Protein AF-A0AAU0F5T4-F1 (afdb_monomer_lite)

Organism: NCBI:txid1735111

Structure (mmCIF, N/CA/C/O backbone):
data_AF-A0AAU0F5T4-F1
#
_entry.id   AF-A0AAU0F5T4-F1
#
loop_
_atom_site.group_PDB
_atom_site.id
_atom_site.type_symbol
_atom_site.label_atom_id
_atom_site.label_alt_id
_atom_site.label_comp_id
_atom_site.label_asym_id
_atom_site.label_entity_id
_atom_site.label_seq_id
_atom_site.pdbx_PDB_ins_code
_atom_site.Cartn_x
_atom_site.Cartn_y
_atom_site.Cartn_z
_atom_site.occupancy
_atom_site.B_iso_or_equiv
_atom_site.auth_seq_id
_atom_site.auth_comp_id
_atom_site.auth_asym_id
_atom_site.auth_atom_id
_atom_site.pdbx_PDB_model_num
ATOM 1 N N . MET A 1 1 ? 2.966 -18.333 -13.038 1.00 74.81 1 MET A N 1
ATOM 2 C CA . MET A 1 1 ? 3.370 -17.362 -11.982 1.00 74.81 1 MET A CA 1
ATOM 3 C C . MET A 1 1 ? 2.280 -16.310 -11.987 1.00 74.81 1 MET A C 1
ATOM 5 O O . MET A 1 1 ? 2.093 -15.729 -13.042 1.00 74.81 1 MET A O 1
ATOM 9 N N . ARG A 1 2 ? 1.540 -16.095 -10.884 1.00 85.31 2 ARG A N 1
ATOM 10 C CA . ARG A 1 2 ? 0.219 -15.421 -10.917 1.00 85.31 2 ARG A CA 1
ATOM 11 C C . ARG A 1 2 ? 0.153 -14.156 -11.784 1.00 85.31 2 ARG A C 1
ATOM 13 O O . ARG A 1 2 ? -0.784 -14.049 -12.553 1.00 85.31 2 ARG A O 1
ATOM 20 N N . ALA A 1 3 ? 1.141 -13.263 -11.694 1.00 85.81 3 ALA A N 1
ATOM 21 C CA . ALA A 1 3 ? 1.188 -12.025 -12.480 1.00 85.81 3 ALA A CA 1
ATOM 22 C C . ALA A 1 3 ? 1.356 -12.242 -14.001 1.00 85.81 3 ALA A C 1
ATOM 24 O O . ALA A 1 3 ? 0.817 -11.478 -14.791 1.00 85.81 3 ALA A O 1
ATOM 25 N N . LYS A 1 4 ? 2.065 -13.299 -14.426 1.00 86.94 4 LYS A N 1
ATOM 26 C CA . LYS A 1 4 ? 2.125 -13.712 -15.840 1.00 86.94 4 LYS A CA 1
ATOM 27 C C . LYS A 1 4 ? 0.808 -14.345 -16.279 1.00 86.94 4 LYS A C 1
ATOM 29 O O . LYS A 1 4 ? 0.295 -14.030 -17.346 1.00 86.94 4 LYS A O 1
ATOM 34 N N . ASP A 1 5 ? 0.249 -15.202 -15.424 1.00 88.62 5 ASP A N 1
ATOM 35 C CA . ASP A 1 5 ? -0.971 -15.960 -15.717 1.00 88.62 5 ASP A CA 1
ATOM 36 C C . ASP A 1 5 ? -2.207 -15.041 -15.827 1.00 88.62 5 ASP A C 1
ATOM 38 O O . ASP A 1 5 ? -3.123 -15.339 -16.590 1.00 88.62 5 ASP A O 1
ATOM 42 N N . SER A 1 6 ? -2.236 -13.921 -15.089 1.00 89.62 6 SER A N 1
ATOM 43 C CA . SER A 1 6 ? -3.313 -12.919 -15.131 1.00 89.62 6 SER A CA 1
ATOM 44 C C . SER A 1 6 ? -3.186 -11.893 -16.256 1.00 89.62 6 SER A C 1
ATOM 46 O O . SER A 1 6 ? -4.136 -11.152 -16.493 1.00 89.62 6 SER A O 1
ATOM 48 N N . GLY A 1 7 ? -2.049 -11.829 -16.951 1.00 87.94 7 GLY A N 1
ATOM 49 C CA . GLY A 1 7 ? -1.800 -10.782 -17.940 1.00 87.94 7 GLY A CA 1
ATOM 50 C C . GLY A 1 7 ? -1.071 -9.550 -17.388 1.00 87.94 7 GLY A C 1
ATOM 51 O O . GLY A 1 7 ? -0.510 -8.789 -18.173 1.00 87.94 7 GLY A O 1
ATOM 52 N N . ASP A 1 8 ? -1.005 -9.385 -16.065 1.00 85.31 8 ASP A N 1
ATOM 53 C CA . ASP A 1 8 ? -0.534 -8.156 -15.406 1.00 85.31 8 ASP A CA 1
ATOM 54 C C . ASP A 1 8 ? 0.973 -7.891 -15.579 1.00 85.31 8 ASP A C 1
ATOM 56 O O . ASP A 1 8 ? 1.423 -6.753 -15.461 1.00 85.31 8 ASP A O 1
ATOM 60 N N . TRP A 1 9 ? 1.771 -8.925 -15.865 1.00 88.31 9 TRP A N 1
ATOM 61 C CA . TRP A 1 9 ? 3.201 -8.795 -16.145 1.00 88.31 9 TRP A CA 1
ATOM 62 C C . TRP A 1 9 ? 3.645 -9.768 -17.236 1.00 88.31 9 TRP A C 1
ATOM 64 O O . TRP A 1 9 ? 3.559 -10.979 -17.058 1.00 88.31 9 TRP A O 1
ATOM 74 N N . GLN A 1 10 ? 4.155 -9.251 -18.354 1.00 88.38 10 GLN A N 1
ATOM 75 C CA . GLN A 1 10 ? 4.523 -10.068 -19.521 1.00 88.38 10 GLN A CA 1
ATOM 76 C C . GLN A 1 10 ? 6.034 -10.259 -19.699 1.00 88.38 10 GLN A C 1
ATOM 78 O O . GLN A 1 10 ? 6.457 -11.002 -20.581 1.00 88.38 10 GLN A O 1
ATO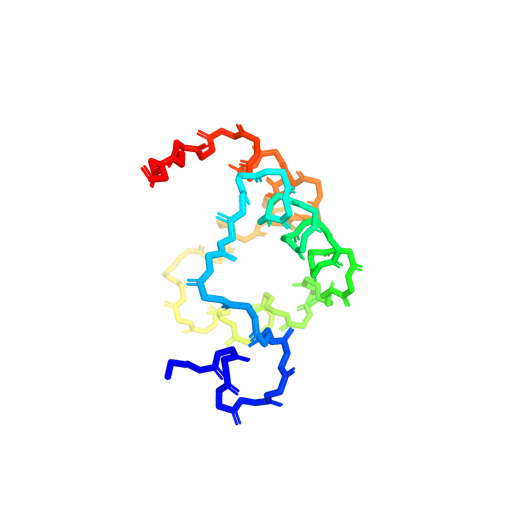M 83 N N . TYR A 1 11 ? 6.858 -9.612 -18.874 1.00 87.38 11 TYR A N 1
ATOM 84 C CA . TYR A 1 11 ? 8.312 -9.669 -19.005 1.00 87.38 11 TYR A CA 1
ATOM 85 C C . TYR A 1 11 ? 8.919 -10.806 -18.177 1.00 87.38 11 TYR A C 1
ATOM 87 O O . TYR A 1 11 ? 8.369 -11.241 -17.159 1.00 87.38 11 TYR A O 1
ATOM 95 N N . ASP A 1 12 ? 10.081 -11.298 -18.605 1.00 88.00 12 ASP A N 1
ATOM 96 C CA . ASP A 1 12 ? 10.780 -12.382 -17.909 1.00 88.00 12 ASP A CA 1
ATOM 97 C C . ASP A 1 12 ? 11.511 -11.936 -16.648 1.00 88.00 12 ASP A C 1
ATOM 99 O O . ASP A 1 12 ? 11.640 -12.720 -15.708 1.00 88.00 12 ASP A O 1
ATOM 103 N N . THR A 1 13 ? 11.915 -10.673 -16.609 1.00 89.69 13 THR A N 1
ATOM 104 C CA . THR A 1 13 ? 12.573 -10.033 -15.473 1.00 89.69 13 THR A CA 1
ATOM 105 C C . THR A 1 13 ? 11.792 -8.803 -15.050 1.00 89.69 13 THR A C 1
ATOM 107 O O . THR A 1 13 ? 11.066 -8.228 -15.856 1.00 89.69 13 THR A O 1
ATOM 110 N N . ILE A 1 14 ? 11.972 -8.389 -13.802 1.00 89.75 14 ILE A N 1
ATOM 111 C CA . ILE A 1 14 ? 11.480 -7.123 -13.268 1.00 89.75 14 ILE A CA 1
ATOM 112 C C . ILE A 1 14 ? 12.634 -6.436 -12.551 1.00 89.75 14 ILE A C 1
ATOM 114 O O . ILE A 1 14 ? 13.374 -7.073 -11.800 1.00 89.75 14 ILE A O 1
ATOM 118 N N . THR A 1 15 ? 12.818 -5.149 -12.808 1.00 93.25 15 THR A N 1
ATOM 119 C CA . THR A 1 15 ? 13.800 -4.346 -12.084 1.00 93.25 15 THR A CA 1
ATOM 120 C C . THR A 1 15 ? 13.254 -3.934 -10.722 1.00 93.25 15 THR A C 1
ATOM 122 O O . THR A 1 15 ? 12.045 -3.871 -10.492 1.00 93.25 15 THR A O 1
ATOM 125 N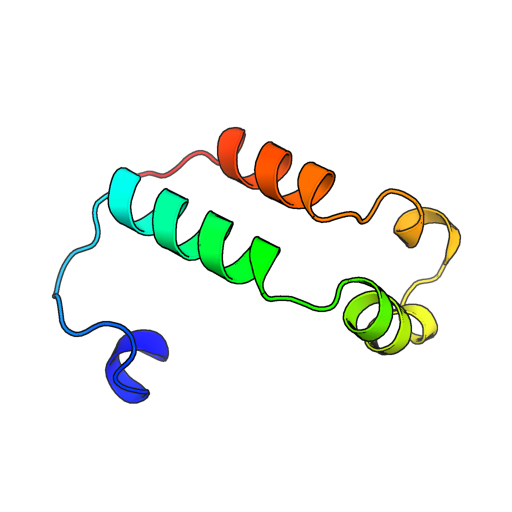 N . GLU A 1 16 ? 14.149 -3.588 -9.800 1.00 94.00 16 GLU A N 1
ATOM 126 C CA . GLU A 1 16 ? 13.747 -3.050 -8.501 1.00 94.00 16 GLU A CA 1
ATOM 127 C C . GLU A 1 16 ? 12.866 -1.795 -8.642 1.00 94.00 16 GLU A C 1
ATOM 129 O O . GLU A 1 16 ? 11.890 -1.639 -7.909 1.00 94.00 16 GLU A O 1
ATOM 134 N N . GLY A 1 17 ? 13.186 -0.915 -9.598 1.00 93.62 17 GLY A N 1
ATOM 135 C CA . GLY A 1 17 ? 12.422 0.305 -9.863 1.00 93.62 17 GLY A CA 1
ATOM 136 C C . GLY A 1 17 ? 10.984 0.009 -10.283 1.00 93.62 17 GLY A C 1
ATOM 137 O O . GLY A 1 17 ? 10.055 0.519 -9.660 1.00 93.62 17 GLY A O 1
ATOM 138 N N . GLU A 1 18 ? 10.803 -0.878 -11.264 1.00 92.88 18 GLU A N 1
ATOM 139 C CA . GLU A 1 18 ? 9.477 -1.303 -11.736 1.00 92.88 18 GLU A CA 1
ATOM 140 C C . GLU A 1 18 ? 8.674 -1.974 -10.619 1.00 92.88 18 GLU A C 1
ATOM 142 O O . GLU A 1 18 ? 7.495 -1.680 -10.430 1.00 92.88 18 GLU A O 1
ATOM 147 N N . PHE A 1 19 ? 9.314 -2.829 -9.815 1.00 92.50 19 PHE A N 1
ATOM 148 C CA . PHE A 1 19 ? 8.656 -3.448 -8.667 1.00 92.50 19 PHE A CA 1
ATOM 149 C C . PHE A 1 19 ? 8.162 -2.401 -7.661 1.00 92.50 19 PHE A C 1
ATOM 151 O O . PHE A 1 19 ? 7.020 -2.465 -7.200 1.00 92.50 19 PHE A O 1
ATOM 158 N N . ARG A 1 20 ? 9.009 -1.423 -7.316 1.00 95.12 20 ARG A N 1
ATOM 159 C CA . ARG A 1 20 ? 8.648 -0.354 -6.374 1.00 95.12 20 ARG A CA 1
ATOM 160 C C . ARG A 1 20 ? 7.512 0.511 -6.914 1.00 95.12 20 ARG A C 1
ATOM 162 O O . ARG A 1 20 ? 6.620 0.868 -6.148 1.00 95.12 20 ARG A O 1
ATOM 169 N N . GLU A 1 21 ? 7.521 0.817 -8.207 1.00 94.50 21 GLU A N 1
ATOM 170 C CA . GLU A 1 21 ? 6.456 1.577 -8.863 1.00 94.50 21 GLU A CA 1
ATOM 171 C C . GLU A 1 21 ? 5.118 0.829 -8.828 1.00 94.50 21 GLU A C 1
ATOM 173 O O . GLU A 1 21 ? 4.125 1.381 -8.351 1.00 94.50 21 GLU A O 1
ATOM 178 N N . LEU A 1 22 ? 5.104 -0.451 -9.218 1.00 93.50 22 LEU A N 1
ATOM 179 C CA . LEU A 1 22 ? 3.902 -1.292 -9.169 1.00 93.50 22 LEU A CA 1
ATOM 180 C C . LEU A 1 22 ? 3.339 -1.409 -7.749 1.00 93.50 22 LEU A C 1
ATOM 182 O O . LEU A 1 22 ? 2.127 -1.317 -7.548 1.00 93.50 22 LEU A O 1
ATOM 186 N N . MET A 1 23 ? 4.209 -1.583 -6.752 1.00 95.38 23 MET A N 1
ATOM 187 C CA . MET A 1 23 ? 3.799 -1.645 -5.349 1.00 95.38 23 MET A CA 1
ATOM 188 C C . MET A 1 23 ? 3.183 -0.327 -4.878 1.00 95.38 23 MET A C 1
ATOM 190 O O . MET A 1 23 ? 2.114 -0.345 -4.269 1.00 95.38 23 MET A O 1
ATOM 194 N N . ASN A 1 24 ? 3.817 0.809 -5.182 1.00 96.38 24 ASN A N 1
ATOM 195 C CA . ASN A 1 24 ? 3.289 2.124 -4.816 1.00 96.38 24 ASN A CA 1
ATOM 196 C C . ASN A 1 24 ? 1.928 2.379 -5.473 1.00 96.38 24 ASN A C 1
ATOM 198 O O . ASN A 1 24 ? 0.987 2.769 -4.784 1.00 96.38 24 ASN A O 1
ATOM 202 N N . HIS A 1 25 ? 1.798 2.087 -6.771 1.00 95.94 25 HIS A N 1
ATOM 203 C CA . HIS A 1 25 ? 0.532 2.207 -7.490 1.00 95.94 25 HIS A CA 1
ATOM 204 C C . HIS A 1 25 ? -0.556 1.347 -6.842 1.00 95.94 25 HIS A C 1
ATOM 206 O O . HIS A 1 25 ? -1.642 1.830 -6.526 1.00 95.94 25 HIS A O 1
ATOM 212 N N . ARG A 1 26 ? -0.245 0.080 -6.545 1.00 94.88 26 ARG A N 1
ATOM 213 C CA . ARG A 1 26 ? -1.214 -0.828 -5.932 1.00 94.88 26 ARG A CA 1
ATOM 214 C C . ARG A 1 26 ? -1.656 -0.375 -4.540 1.00 94.88 26 ARG A C 1
ATOM 216 O O . ARG A 1 26 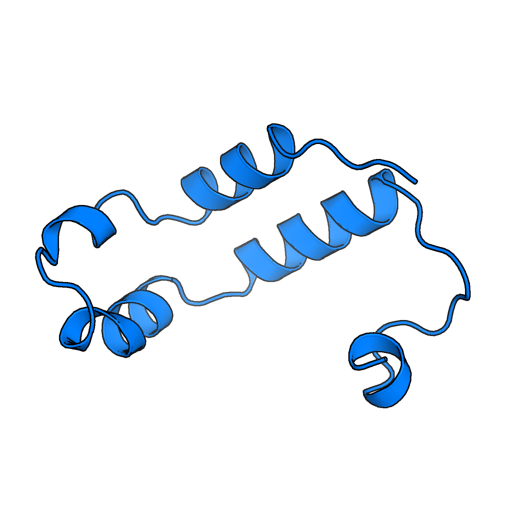? -2.829 -0.529 -4.200 1.00 94.88 26 ARG A O 1
ATOM 223 N N . ILE A 1 27 ? -0.739 0.160 -3.734 1.00 97.19 27 ILE A N 1
ATOM 224 C CA . ILE A 1 27 ? -1.055 0.703 -2.406 1.00 97.19 27 ILE A CA 1
ATOM 225 C C . ILE A 1 27 ? -1.942 1.948 -2.525 1.00 97.19 27 ILE A C 1
ATOM 227 O O . ILE A 1 27 ? -2.846 2.130 -1.711 1.00 97.19 27 ILE A O 1
ATOM 231 N N . GLU A 1 28 ? -1.741 2.780 -3.547 1.00 97.00 28 GLU A N 1
ATOM 232 C CA . GLU A 1 28 ? -2.609 3.933 -3.791 1.00 97.00 28 GLU A CA 1
ATOM 233 C C . GLU A 1 28 ? -4.023 3.552 -4.243 1.00 97.00 28 GLU A C 1
ATOM 235 O O . GLU A 1 28 ? -4.990 4.240 -3.917 1.00 97.00 28 GLU A O 1
ATOM 240 N N . GLU A 1 29 ? -4.192 2.436 -4.939 1.00 96.56 29 GLU A N 1
ATOM 241 C CA . GLU A 1 29 ? -5.520 1.982 -5.364 1.00 96.56 29 GLU A CA 1
ATOM 242 C C . GLU A 1 29 ? -6.299 1.240 -4.276 1.00 96.56 29 GLU A C 1
ATOM 244 O O . GLU A 1 29 ? -7.528 1.158 -4.335 1.00 96.56 29 GLU A O 1
ATOM 249 N N . VAL A 1 30 ? -5.606 0.645 -3.302 1.00 95.88 30 VAL A N 1
ATOM 250 C CA . VAL A 1 30 ? -6.263 -0.226 -2.330 1.00 95.88 30 VAL A CA 1
ATOM 251 C C . VAL A 1 30 ? -7.086 0.579 -1.321 1.00 95.88 30 VAL A C 1
ATOM 253 O O . VAL A 1 30 ? -6.654 1.592 -0.768 1.00 95.88 30 VAL A O 1
ATOM 256 N N . ASP A 1 31 ? -8.282 0.077 -1.030 1.00 97.38 31 ASP A N 1
ATOM 257 C CA . ASP A 1 31 ? -9.108 0.565 0.067 1.00 97.38 31 ASP A CA 1
ATOM 258 C C . ASP A 1 31 ? -8.633 -0.087 1.374 1.00 97.38 31 ASP A C 1
ATOM 260 O O . ASP A 1 31 ? -8.966 -1.235 1.687 1.00 97.38 31 ASP A O 1
ATOM 264 N N . ILE A 1 32 ? -7.794 0.643 2.113 1.00 96.81 32 ILE A N 1
ATOM 265 C CA . ILE A 1 32 ? -7.193 0.169 3.366 1.00 96.81 32 ILE A CA 1
ATOM 266 C C . ILE A 1 32 ? -8.263 -0.136 4.420 1.00 96.81 32 ILE A C 1
ATOM 268 O O . ILE A 1 32 ? -8.091 -1.073 5.196 1.00 96.81 32 ILE A O 1
ATOM 272 N N . GLU A 1 33 ? -9.384 0.586 4.435 1.00 96.12 33 GLU A N 1
ATOM 273 C CA . GLU A 1 33 ? -10.446 0.364 5.420 1.00 96.12 33 GLU A CA 1
ATOM 274 C C . GLU A 1 33 ? -11.201 -0.938 5.144 1.00 96.12 33 GLU A C 1
ATOM 276 O O . GLU A 1 33 ? -11.460 -1.712 6.069 1.00 96.12 33 GLU A O 1
ATOM 281 N N . LYS A 1 34 ? -11.460 -1.256 3.869 1.00 97.19 34 LYS A N 1
ATOM 282 C CA . LYS A 1 34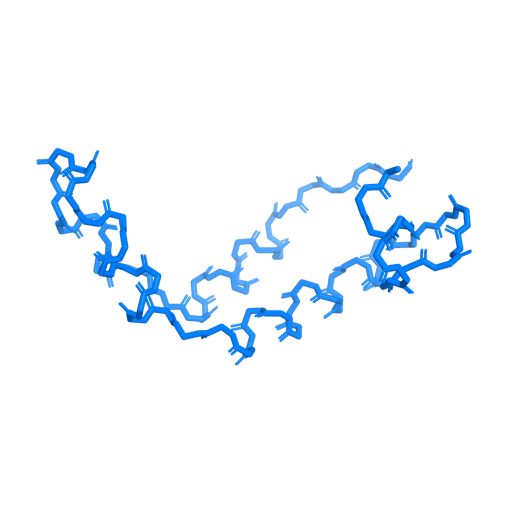 ? -11.978 -2.585 3.497 1.00 97.19 34 LYS A CA 1
ATOM 283 C C . LYS A 1 34 ? -10.997 -3.696 3.853 1.00 97.19 34 LYS A C 1
ATOM 285 O O . LYS A 1 34 ? -11.404 -4.702 4.429 1.00 97.19 34 LYS A O 1
ATOM 290 N N . ALA A 1 35 ? -9.706 -3.496 3.583 1.00 95.75 35 ALA A N 1
ATOM 291 C CA . ALA A 1 35 ? -8.681 -4.473 3.942 1.00 95.75 35 ALA A CA 1
ATOM 292 C C . ALA A 1 35 ? -8.636 -4.723 5.462 1.00 95.75 35 ALA A C 1
ATOM 294 O O . ALA A 1 35 ? -8.601 -5.879 5.885 1.00 95.75 35 ALA A O 1
ATOM 295 N N . LYS A 1 36 ? -8.709 -3.667 6.288 1.00 96.12 36 LYS A N 1
ATOM 296 C CA . LYS A 1 36 ? -8.830 -3.782 7.753 1.00 96.12 36 LYS A CA 1
ATOM 297 C C . LYS A 1 36 ? -10.072 -4.582 8.148 1.00 96.12 36 LYS A C 1
ATOM 299 O O . LYS A 1 36 ? -9.963 -5.508 8.950 1.00 96.12 36 LYS A O 1
ATOM 304 N N . ALA A 1 37 ? -11.231 -4.261 7.570 1.00 95.94 37 ALA A N 1
ATOM 305 C CA . ALA A 1 37 ? -12.494 -4.936 7.870 1.00 95.94 37 ALA A CA 1
ATOM 306 C C . ALA A 1 37 ? -12.464 -6.441 7.541 1.00 95.94 37 ALA A C 1
ATOM 308 O O . ALA A 1 37 ? -13.048 -7.247 8.269 1.00 95.94 37 ALA A O 1
ATOM 309 N N . ASP A 1 38 ? -11.744 -6.839 6.491 1.00 95.75 38 ASP A N 1
ATOM 310 C CA . ASP A 1 38 ? -11.621 -8.245 6.101 1.00 95.75 38 ASP A CA 1
ATOM 311 C C . ASP A 1 38 ? -10.758 -9.068 7.065 1.00 95.75 38 ASP A C 1
ATOM 313 O O . ASP A 1 38 ? -11.037 -10.259 7.279 1.00 95.75 38 ASP A O 1
ATOM 317 N N . VAL A 1 39 ? -9.730 -8.442 7.650 1.00 95.56 39 VAL A N 1
ATOM 318 C CA . VAL A 1 39 ? -8.728 -9.127 8.482 1.00 95.56 39 VAL A CA 1
ATOM 319 C C . VAL A 1 39 ? -8.972 -9.004 9.985 1.00 95.56 39 VAL A C 1
ATOM 321 O O . VAL A 1 39 ? -8.504 -9.862 10.730 1.00 95.56 39 VAL A O 1
ATOM 324 N N . ILE A 1 40 ? -9.727 -7.998 10.446 1.00 95.69 40 ILE A N 1
ATOM 325 C CA . ILE A 1 40 ? -9.904 -7.679 11.877 1.00 95.69 40 ILE A CA 1
ATOM 326 C C . ILE A 1 40 ? -10.356 -8.875 12.724 1.00 95.69 40 ILE A C 1
ATOM 328 O O . ILE A 1 40 ? -9.864 -9.070 13.831 1.00 95.69 40 ILE A O 1
ATOM 332 N N . ARG A 1 41 ? -11.226 -9.734 12.178 1.00 94.75 41 ARG A N 1
ATOM 333 C CA . ARG A 1 41 ? -11.735 -10.947 12.850 1.00 94.75 41 ARG A CA 1
ATOM 334 C C . ARG A 1 41 ? -10.673 -12.025 13.100 1.00 94.75 41 ARG A C 1
ATOM 336 O O . ARG A 1 41 ? -10.933 -12.957 13.852 1.00 94.75 41 ARG A O 1
ATOM 343 N N . PHE A 1 42 ? -9.510 -11.921 12.460 1.00 95.69 42 PHE A N 1
ATOM 344 C CA . PHE A 1 42 ? -8.411 -12.881 12.572 1.00 95.69 42 PHE A CA 1
ATOM 345 C C . PHE A 1 42 ? -7.243 -12.360 13.422 1.00 95.69 42 PHE A C 1
ATOM 347 O O . PHE A 1 42 ? -6.283 -13.097 13.645 1.00 95.69 42 PHE A O 1
ATOM 354 N N . ILE A 1 43 ? -7.301 -11.113 13.904 1.00 92.88 43 ILE A N 1
ATOM 355 C CA . ILE A 1 43 ? -6.231 -10.499 14.697 1.00 92.88 43 ILE A CA 1
ATOM 356 C C . ILE A 1 43 ? -6.620 -10.477 16.174 1.00 92.88 43 ILE A C 1
ATOM 358 O O . ILE A 1 43 ? -7.658 -9.944 16.551 1.00 92.88 43 ILE A O 1
ATOM 362 N N . ALA A 1 44 ? -5.748 -11.023 17.027 1.00 94.06 44 ALA A N 1
ATOM 363 C CA . ALA A 1 44 ? -5.983 -11.109 18.470 1.00 94.06 44 ALA A CA 1
ATOM 364 C C . ALA A 1 44 ? -6.117 -9.733 19.151 1.00 94.06 44 ALA A C 1
ATOM 366 O O . ALA A 1 44 ? -6.877 -9.589 20.104 1.00 94.06 44 ALA A O 1
ATOM 367 N N . ASN A 1 45 ? -5.382 -8.727 18.667 1.00 94.81 45 ASN A N 1
ATOM 368 C CA . ASN A 1 45 ? -5.484 -7.342 19.120 1.00 94.81 45 ASN A CA 1
ATOM 369 C C . ASN A 1 45 ? -5.764 -6.407 17.926 1.00 94.81 45 ASN A C 1
ATOM 371 O O . ASN A 1 45 ? -4.821 -6.036 17.220 1.00 94.81 45 ASN A O 1
ATOM 375 N N . PRO A 1 46 ? -7.031 -6.010 17.709 1.00 91.88 46 PRO A N 1
ATOM 376 C CA . PRO A 1 46 ? -7.434 -5.156 16.593 1.00 91.88 46 PRO A CA 1
ATOM 377 C C . PRO A 1 46 ? -6.696 -3.817 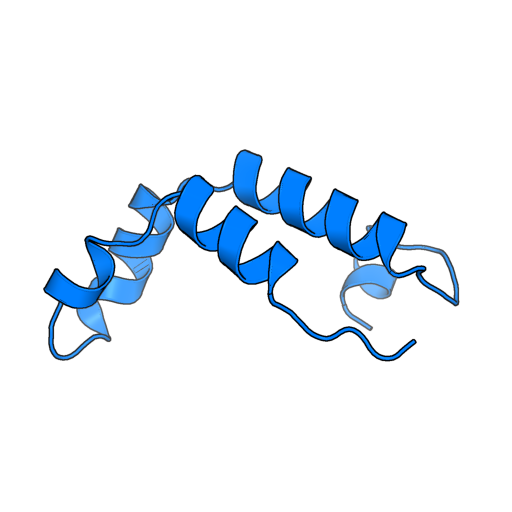16.500 1.00 91.88 46 PRO A C 1
ATOM 379 O O . PRO A 1 46 ? -6.469 -3.347 15.391 1.00 91.88 46 PRO A O 1
ATOM 382 N N . ASN A 1 47 ? -6.246 -3.243 17.622 1.00 93.88 47 ASN A N 1
ATOM 383 C CA . ASN A 1 47 ? -5.564 -1.939 17.645 1.00 93.88 47 ASN A CA 1
ATOM 384 C C . ASN A 1 47 ? -4.235 -1.952 16.864 1.00 93.88 47 ASN A C 1
ATOM 386 O O . ASN A 1 47 ? -3.698 -0.909 16.507 1.00 93.88 47 ASN A O 1
ATOM 390 N N . GLN A 1 48 ? -3.684 -3.134 16.561 1.00 92.75 48 GLN A N 1
ATOM 391 C CA . GLN A 1 48 ? -2.517 -3.253 15.680 1.00 92.75 48 GLN A CA 1
ATOM 392 C C . GLN A 1 48 ? -2.805 -2.780 14.247 1.00 92.75 48 GLN A C 1
ATOM 394 O O . GLN A 1 48 ? -1.873 -2.459 13.512 1.00 92.75 48 GLN A O 1
ATOM 399 N N . LEU A 1 49 ? -4.077 -2.727 13.846 1.00 95.31 49 LEU A N 1
ATOM 400 C CA . LEU A 1 49 ? -4.496 -2.227 12.541 1.00 95.31 49 LEU A CA 1
ATOM 401 C C . LEU A 1 49 ? -4.551 -0.698 12.481 1.00 95.31 49 LEU A C 1
ATOM 403 O O . LEU A 1 49 ? -4.593 -0.153 11.383 1.00 95.31 49 LEU A O 1
ATOM 407 N N . ASP A 1 50 ? -4.502 0.014 13.608 1.00 94.50 50 ASP A N 1
ATOM 408 C CA . ASP A 1 50 ? -4.648 1.478 13.628 1.00 94.50 50 ASP A CA 1
ATOM 409 C C . ASP A 1 50 ? -3.528 2.184 12.852 1.00 94.50 50 ASP A C 1
ATOM 411 O O . ASP A 1 50 ? -3.747 3.224 12.233 1.00 94.50 50 ASP A O 1
ATOM 415 N N . ILE A 1 51 ? -2.334 1.584 12.818 1.00 95.69 51 ILE A N 1
ATOM 416 C CA . ILE A 1 51 ? -1.188 2.113 12.066 1.00 95.69 51 ILE A CA 1
ATOM 417 C C . ILE A 1 51 ? -1.324 1.915 10.549 1.00 95.69 51 ILE A C 1
ATOM 419 O O . ILE A 1 51 ? -0.582 2.528 9.779 1.00 95.69 51 ILE A O 1
ATOM 423 N N . TRP A 1 52 ? -2.240 1.048 10.098 1.00 96.81 52 TRP A N 1
ATOM 424 C CA . TRP A 1 52 ? -2.391 0.746 8.680 1.00 96.81 52 TRP A CA 1
ATOM 425 C C . TRP A 1 52 ? -2.967 1.957 7.954 1.00 96.81 52 TRP A C 1
ATOM 427 O O . TRP A 1 52 ? -4.107 2.376 8.159 1.00 96.81 52 TRP A O 1
ATOM 437 N N . SER A 1 53 ? -2.152 2.489 7.059 1.00 96.94 53 SER A N 1
ATOM 438 C CA . SER A 1 53 ? -2.469 3.573 6.144 1.00 96.94 53 SER A CA 1
ATOM 439 C C . SER A 1 53 ? -1.692 3.344 4.853 1.00 96.94 53 SER A C 1
ATOM 441 O O . SER A 1 53 ? -0.704 2.605 4.843 1.00 96.94 53 SER A O 1
ATOM 443 N N . LYS A 1 54 ? -2.094 3.997 3.762 1.00 97.81 54 LYS A N 1
ATOM 444 C CA . LYS A 1 54 ? -1.320 3.954 2.514 1.00 97.81 54 LYS A CA 1
ATOM 445 C C . LYS A 1 54 ? 0.133 4.373 2.741 1.00 97.81 54 LYS A C 1
ATOM 447 O O . LYS A 1 54 ? 1.046 3.667 2.331 1.00 97.81 54 LYS A O 1
ATOM 452 N N . GLN A 1 55 ? 0.334 5.464 3.484 1.00 97.56 55 GLN A N 1
ATOM 453 C CA . GLN A 1 55 ? 1.660 5.984 3.810 1.00 97.56 55 GLN A CA 1
ATOM 454 C C . GLN A 1 55 ? 2.514 4.953 4.555 1.00 97.56 55 GLN A C 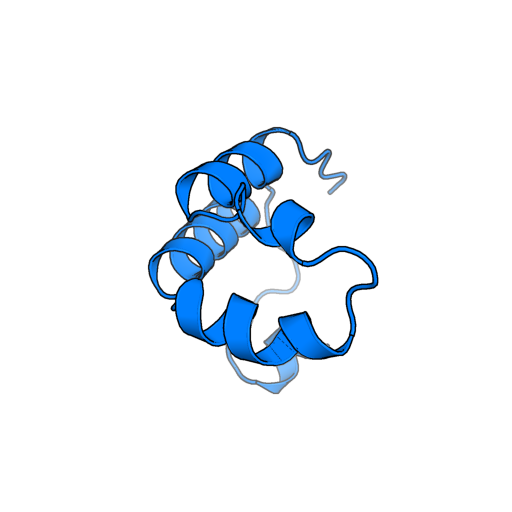1
ATOM 456 O O . GLN A 1 55 ? 3.661 4.729 4.181 1.00 97.56 55 GLN A O 1
ATOM 461 N N . TYR A 1 56 ? 1.939 4.273 5.551 1.00 97.31 56 TYR A N 1
ATOM 462 C CA . TYR A 1 56 ? 2.627 3.208 6.279 1.00 97.31 56 TYR A CA 1
ATOM 463 C C . TYR A 1 56 ? 3.143 2.114 5.332 1.00 97.31 56 TYR A C 1
ATOM 465 O O . TYR A 1 56 ? 4.314 1.743 5.394 1.00 97.31 56 TYR A O 1
ATOM 473 N N . PHE A 1 57 ? 2.305 1.636 4.408 1.00 97.50 57 PHE A N 1
ATOM 474 C CA . PHE A 1 57 ? 2.716 0.609 3.451 1.00 97.50 57 PHE A CA 1
ATOM 475 C C . PHE A 1 57 ? 3.720 1.121 2.409 1.00 97.50 57 PHE A C 1
ATOM 477 O O . PHE A 1 57 ? 4.643 0.387 2.061 1.00 97.50 57 PHE A O 1
ATOM 484 N N . ILE A 1 58 ? 3.605 2.372 1.954 1.00 97.44 58 ILE A N 1
ATOM 485 C CA . ILE A 1 58 ? 4.603 3.004 1.073 1.00 97.44 58 ILE A CA 1
ATOM 486 C C . ILE A 1 58 ? 5.973 3.051 1.763 1.00 97.44 58 ILE A C 1
ATOM 488 O O . ILE A 1 58 ? 6.996 2.733 1.154 1.00 97.44 58 ILE A O 1
ATOM 492 N N . ASP A 1 59 ? 6.016 3.410 3.045 1.00 97.31 59 ASP A N 1
ATOM 493 C CA . ASP A 1 59 ? 7.272 3.455 3.794 1.00 97.31 59 ASP A CA 1
ATOM 494 C C . ASP A 1 59 ? 7.840 2.056 4.047 1.00 97.31 59 ASP A C 1
ATOM 496 O O . ASP A 1 59 ? 9.049 1.857 3.918 1.00 97.31 59 ASP A O 1
ATOM 500 N N . LEU A 1 60 ? 6.986 1.054 4.286 1.00 96.75 60 LEU A N 1
ATOM 501 C CA . LEU A 1 60 ? 7.421 -0.344 4.322 1.00 96.75 60 LEU A CA 1
ATOM 502 C C . LEU A 1 60 ? 8.064 -0.779 3.003 1.00 96.75 60 LEU A C 1
ATOM 504 O O . LEU A 1 60 ? 9.124 -1.407 3.030 1.00 96.75 60 LEU A O 1
ATOM 508 N N . VAL A 1 61 ? 7.478 -0.417 1.854 1.00 96.56 61 VAL A N 1
ATOM 509 C CA . VAL A 1 61 ? 8.056 -0.729 0.537 1.00 96.56 61 VAL A CA 1
ATOM 510 C C . VAL A 1 61 ? 9.464 -0.160 0.418 1.00 96.56 61 VAL A C 1
ATOM 512 O O . VAL A 1 61 ? 10.366 -0.880 -0.009 1.00 96.56 61 VAL A O 1
ATOM 515 N N . LYS A 1 62 ? 9.700 1.083 0.853 1.00 95.12 62 LYS A N 1
ATOM 516 C CA . LYS A 1 62 ? 11.038 1.707 0.831 1.00 95.12 62 LYS A CA 1
ATOM 517 C C . LYS A 1 62 ? 12.072 0.940 1.658 1.00 95.12 62 LYS A C 1
ATOM 519 O O . LYS A 1 62 ? 13.234 0.889 1.268 1.00 95.12 62 LYS A O 1
ATOM 524 N N . LEU A 1 63 ? 11.659 0.335 2.771 1.00 95.69 63 LEU A N 1
ATOM 525 C CA . LEU A 1 63 ? 12.544 -0.422 3.664 1.00 95.69 63 LEU A CA 1
ATOM 526 C C . LEU A 1 63 ? 12.815 -1.858 3.190 1.00 95.69 63 LEU A C 1
ATOM 528 O O . LEU A 1 63 ? 13.735 -2.505 3.699 1.00 95.69 63 LEU A O 1
ATOM 532 N N . MET A 1 64 ? 12.038 -2.375 2.233 1.00 94.94 64 MET A N 1
ATOM 533 C CA . MET A 1 64 ? 12.247 -3.721 1.703 1.00 94.94 64 MET A CA 1
ATOM 534 C C . MET A 1 64 ? 13.598 -3.838 0.995 1.00 94.94 64 MET A C 1
ATOM 536 O O . MET A 1 64 ? 13.923 -3.056 0.097 1.00 94.94 64 MET A O 1
ATOM 540 N N . LYS A 1 65 ? 14.355 -4.875 1.369 1.00 93.44 65 LYS A N 1
ATOM 541 C CA . LYS A 1 65 ? 15.537 -5.324 0.631 1.00 93.44 65 LYS A CA 1
ATOM 542 C C . LYS A 1 65 ? 15.079 -6.163 -0.553 1.00 93.44 65 LYS A C 1
ATOM 544 O O . LYS A 1 65 ? 14.428 -7.187 -0.356 1.00 93.44 65 LYS A O 1
ATOM 549 N N . ILE A 1 66 ? 15.429 -5.728 -1.756 1.00 86.75 66 ILE A N 1
ATOM 550 C CA . ILE A 1 66 ? 15.112 -6.431 -2.994 1.00 86.75 66 ILE A CA 1
ATOM 551 C C . ILE A 1 66 ? 16.435 -6.940 -3.551 1.00 86.75 66 ILE A C 1
ATOM 553 O O . ILE A 1 66 ? 17.326 -6.156 -3.859 1.00 86.75 66 ILE A O 1
ATOM 557 N N . ASN A 1 67 ? 16.568 -8.260 -3.620 1.00 76.44 67 ASN A N 1
ATOM 558 C CA . ASN A 1 67 ? 17.689 -8.899 -4.292 1.00 76.44 67 ASN A CA 1
ATOM 559 C C . ASN A 1 67 ? 17.167 -9.324 -5.665 1.00 76.44 67 ASN A C 1
ATOM 561 O O . ASN A 1 67 ? 16.272 -10.170 -5.726 1.00 76.44 67 ASN A O 1
ATOM 565 N N . ALA A 1 68 ? 17.660 -8.670 -6.714 1.00 60.12 68 ALA A N 1
ATOM 566 C CA . ALA A 1 68 ? 17.385 -9.027 -8.103 1.00 60.12 68 ALA A CA 1
ATOM 567 C C . ALA A 1 68 ? 18.263 -10.203 -8.549 1.00 60.12 68 ALA A C 1
ATOM 569 O O . ALA A 1 68 ? 19.434 -10.259 -8.101 1.00 60.12 68 ALA A O 1
#

pLDDT: mean 92.76, std 6.1, range [60.12, 97.81]

Secondary structure (DSSP, 8-state):
-HHHHTSS---S---HHHHHHHHHHHHHHS-HHHHHHHHGGG-SSGGGGTT--HHHHHHHHHH-----

Sequence (68 aa):
MRAKDSGDWQYDTITEGEFRELMNHRIEEVDIEKAKADVIRFIANPNQLDIWSKQYFIDLVKLMKINA

Radius of gyration: 14.57 Å; chains: 1; bounding box: 30×23×39 Å

Foldseek 3Di:
DVCCVVVNDVDPDDDLVRVLVVQLVVLVPDDLVVVLVVCCVVDPDSVVSVCDDSVSSNVVSVVDDDDD